Protein AF-A0A1Y2KUX3-F1 (afdb_monomer_lite)

pLDDT: mean 86.58, std 12.92, range [43.88, 97.75]

Radius of gyration: 19.3 Å; chains: 1; bounding box: 69×54×45 Å

Structure (mmCIF, N/CA/C/O backbone):
data_AF-A0A1Y2KUX3-F1
#
_entry.id   AF-A0A1Y2KUX3-F1
#
loop_
_atom_site.group_PDB
_atom_site.id
_atom_site.type_symbol
_atom_site.label_atom_id
_atom_site.label_alt_id
_atom_site.label_comp_id
_atom_site.label_asym_id
_atom_site.label_entity_id
_atom_site.label_seq_id
_atom_site.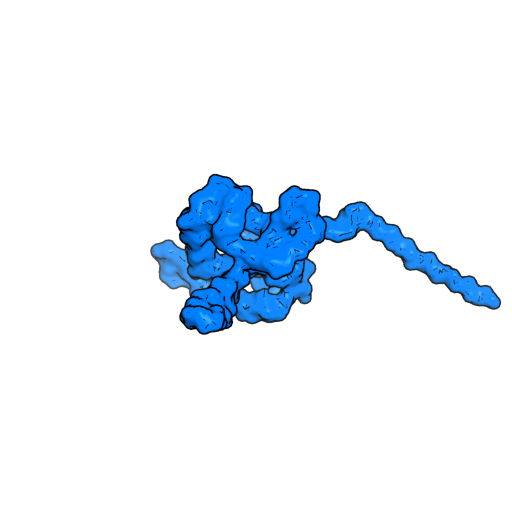pdbx_PDB_ins_code
_atom_site.Cartn_x
_atom_site.Cartn_y
_atom_site.Cartn_z
_atom_site.occupancy
_atom_site.B_iso_or_equiv
_atom_site.auth_seq_id
_atom_site.auth_comp_id
_atom_site.auth_asym_id
_atom_site.auth_atom_id
_atom_site.pdbx_PDB_model_num
ATOM 1 N N . THR A 1 1 ? 54.045 -24.768 -5.117 1.00 43.88 1 THR A N 1
ATOM 2 C CA . THR A 1 1 ? 53.020 -24.252 -6.046 1.00 43.88 1 THR A CA 1
ATOM 3 C C . THR A 1 1 ? 51.675 -24.548 -5.423 1.00 43.88 1 THR A C 1
ATOM 5 O O . THR A 1 1 ? 51.305 -25.706 -5.349 1.00 43.88 1 THR A O 1
ATOM 8 N N . GLY A 1 2 ? 51.050 -23.545 -4.800 1.00 49.94 2 GLY A N 1
ATOM 9 C CA . GLY A 1 2 ? 49.740 -23.684 -4.158 1.00 49.94 2 GLY A CA 1
ATOM 10 C C . GLY A 1 2 ? 48.671 -23.253 -5.149 1.00 49.94 2 GLY A C 1
ATOM 11 O O . GLY A 1 2 ? 48.652 -22.092 -5.549 1.00 49.94 2 GLY A O 1
ATOM 12 N N . ASP A 1 3 ? 47.872 -24.206 -5.603 1.00 62.72 3 ASP A N 1
ATOM 13 C CA . ASP A 1 3 ? 46.901 -24.028 -6.676 1.00 62.72 3 ASP A CA 1
ATOM 14 C C . ASP A 1 3 ? 45.836 -22.972 -6.328 1.00 62.72 3 ASP A C 1
ATOM 16 O O . ASP A 1 3 ? 45.200 -23.009 -5.272 1.00 62.72 3 ASP A O 1
ATOM 20 N N . ASN A 1 4 ? 45.615 -22.037 -7.253 1.00 59.91 4 ASN A N 1
ATOM 21 C CA . ASN A 1 4 ? 44.538 -21.052 -7.192 1.00 59.91 4 ASN A CA 1
ATOM 22 C C . ASN A 1 4 ? 43.193 -21.728 -7.511 1.00 59.91 4 ASN A C 1
ATOM 24 O O . ASN A 1 4 ? 42.781 -21.780 -8.670 1.00 59.91 4 ASN A O 1
ATOM 28 N N . TYR A 1 5 ? 42.491 -22.243 -6.501 1.00 67.56 5 TYR A N 1
ATOM 29 C CA . TYR A 1 5 ? 41.130 -22.759 -6.673 1.00 67.56 5 TYR A CA 1
ATOM 30 C C . TYR A 1 5 ? 40.089 -21.634 -6.577 1.00 67.56 5 TYR A C 1
ATOM 32 O O . TYR A 1 5 ? 40.042 -20.894 -5.596 1.00 67.56 5 TYR A O 1
ATOM 40 N N . PHE A 1 6 ? 39.205 -21.540 -7.575 1.00 75.50 6 PHE A N 1
ATOM 41 C CA . PHE A 1 6 ? 38.008 -20.699 -7.528 1.00 75.50 6 PHE A CA 1
ATOM 42 C C . PHE A 1 6 ? 36.785 -21.556 -7.177 1.00 75.50 6 PHE A C 1
ATOM 44 O O . PHE A 1 6 ? 36.372 -22.413 -7.958 1.00 75.50 6 PHE A O 1
ATOM 51 N N . ILE A 1 7 ? 36.182 -21.314 -6.009 1.00 76.12 7 ILE A N 1
ATOM 52 C CA . ILE A 1 7 ? 34.907 -21.928 -5.612 1.00 76.12 7 ILE A CA 1
ATOM 53 C C . ILE A 1 7 ? 33.781 -20.954 -5.969 1.00 76.12 7 ILE A C 1
ATOM 55 O O . ILE A 1 7 ? 33.467 -20.033 -5.217 1.00 76.12 7 ILE A O 1
ATOM 59 N N . GLY A 1 8 ? 33.171 -21.154 -7.137 1.00 76.62 8 GLY A N 1
ATOM 60 C CA . GLY A 1 8 ? 32.007 -20.392 -7.586 1.00 76.62 8 GLY A CA 1
ATOM 61 C C . GLY A 1 8 ? 30.697 -21.105 -7.259 1.00 76.62 8 GLY A C 1
ATOM 62 O O . GLY A 1 8 ? 30.525 -22.282 -7.576 1.00 76.62 8 GLY A O 1
ATOM 63 N N . LYS A 1 9 ? 29.729 -20.395 -6.671 1.00 78.75 9 LYS A N 1
ATOM 64 C CA . LYS A 1 9 ? 28.357 -20.899 -6.521 1.00 78.75 9 LYS A CA 1
ATOM 65 C C . LYS A 1 9 ? 27.541 -20.500 -7.749 1.00 78.75 9 LYS A C 1
ATOM 67 O O . LYS A 1 9 ? 27.419 -19.318 -8.056 1.00 78.75 9 LYS A O 1
ATOM 72 N N . ARG A 1 10 ? 26.963 -21.479 -8.448 1.00 78.62 10 ARG A N 1
ATOM 73 C CA . ARG A 1 10 ? 26.073 -21.220 -9.587 1.00 78.62 10 ARG A CA 1
ATOM 74 C C . ARG A 1 10 ? 24.842 -20.442 -9.110 1.00 78.62 10 ARG A C 1
ATOM 76 O O . ARG A 1 10 ? 24.140 -20.904 -8.208 1.00 78.62 10 ARG A O 1
ATOM 83 N N . LYS A 1 11 ? 24.581 -19.293 -9.740 1.00 74.69 11 LYS A N 1
ATOM 84 C CA . LYS A 1 11 ? 23.363 -18.499 -9.544 1.00 74.69 11 LYS A CA 1
ATOM 85 C C . LYS A 1 11 ? 22.143 -19.393 -9.805 1.00 74.69 11 LYS A C 1
ATOM 87 O O . LYS A 1 11 ? 22.061 -20.045 -10.851 1.00 74.69 11 LYS A O 1
ATOM 92 N N . LYS A 1 12 ? 21.238 -19.509 -8.834 1.00 81.00 12 LYS A N 1
ATOM 93 C CA . LYS A 1 12 ? 20.004 -20.290 -8.989 1.00 81.00 12 LYS A CA 1
ATOM 94 C C . LYS A 1 12 ? 19.094 -19.574 -9.982 1.00 81.00 12 LYS A C 1
ATOM 96 O O . LYS A 1 12 ? 19.104 -18.352 -10.064 1.00 81.00 12 LYS A O 1
ATOM 101 N N . LYS A 1 13 ? 18.233 -20.322 -10.680 1.00 74.00 13 LYS A N 1
ATOM 102 C CA . LYS A 1 13 ? 17.204 -19.730 -11.560 1.00 74.00 13 LYS A CA 1
ATOM 103 C C . LYS A 1 13 ? 16.273 -18.757 -10.825 1.00 74.00 13 LYS A C 1
ATOM 105 O O . LYS A 1 13 ? 15.694 -17.882 -11.445 1.00 74.00 13 LYS A O 1
ATOM 110 N N . THR A 1 14 ? 16.131 -18.921 -9.513 1.00 74.38 14 THR A N 1
ATOM 111 C CA . THR A 1 14 ? 15.313 -18.069 -8.644 1.00 74.38 14 THR A CA 1
ATOM 112 C C . THR A 1 14 ? 16.025 -16.793 -8.193 1.00 74.38 14 THR A C 1
ATOM 114 O O . THR A 1 14 ? 15.388 -15.922 -7.607 1.00 74.38 14 THR A O 1
ATOM 117 N N . ASP A 1 15 ? 17.338 -16.679 -8.409 1.00 65.44 15 ASP A N 1
ATOM 118 C CA . ASP A 1 15 ? 18.113 -15.528 -7.952 1.00 65.44 15 ASP A CA 1
ATOM 119 C C . ASP A 1 15 ? 17.788 -14.318 -8.838 1.00 65.44 15 ASP A C 1
ATOM 121 O O . ASP A 1 15 ? 18.230 -14.232 -9.985 1.00 65.44 15 ASP A O 1
ATOM 125 N N . GLY A 1 16 ? 17.021 -13.376 -8.288 1.00 66.38 16 GLY A N 1
ATOM 126 C CA . GLY A 1 16 ? 16.524 -12.189 -8.993 1.00 66.38 16 GLY A CA 1
ATOM 127 C C . GLY A 1 16 ? 14.999 -12.089 -9.030 1.00 66.38 16 GLY A C 1
ATOM 128 O O . GLY A 1 16 ? 14.482 -11.006 -9.294 1.00 66.38 16 GLY A O 1
ATOM 129 N N . VAL A 1 17 ? 14.279 -13.169 -8.696 1.00 76.50 17 VAL A N 1
ATOM 130 C CA . VAL A 1 17 ? 12.818 -13.124 -8.554 1.00 76.50 17 VAL A CA 1
ATOM 131 C C . VAL A 1 17 ? 12.464 -12.187 -7.404 1.00 76.50 17 VAL A C 1
ATOM 133 O O . VAL A 1 17 ? 12.847 -12.416 -6.255 1.00 76.50 17 VAL A O 1
ATOM 136 N N . ARG A 1 18 ? 11.724 -11.126 -7.720 1.00 76.31 18 ARG A N 1
ATOM 137 C CA . ARG A 1 18 ? 11.234 -10.161 -6.736 1.00 76.31 18 ARG A CA 1
ATOM 138 C C . ARG A 1 18 ? 9.873 -10.611 -6.241 1.00 76.31 18 ARG A C 1
ATOM 140 O O . ARG A 1 18 ? 9.011 -10.989 -7.029 1.00 76.31 18 ARG A O 1
ATOM 147 N N . PHE A 1 19 ? 9.676 -10.546 -4.936 1.00 84.50 19 PHE A N 1
ATOM 148 C CA . PHE A 1 19 ? 8.396 -10.832 -4.314 1.00 84.50 19 PHE A CA 1
ATOM 149 C C . PHE A 1 19 ? 8.196 -9.904 -3.125 1.00 84.50 19 PHE A C 1
ATOM 151 O O . PHE A 1 19 ? 9.150 -9.482 -2.472 1.00 84.50 19 PHE A O 1
ATOM 158 N N . VAL A 1 20 ? 6.935 -9.600 -2.849 1.00 90.50 20 VAL A N 1
ATOM 159 C CA . VAL A 1 20 ? 6.538 -8.811 -1.690 1.00 90.50 20 VAL A CA 1
ATOM 160 C C . VAL A 1 20 ? 6.224 -9.764 -0.540 1.00 90.50 20 VAL A C 1
ATOM 162 O O . VAL A 1 20 ? 5.446 -10.705 -0.692 1.00 90.50 20 VAL A O 1
ATOM 165 N N . GLN A 1 21 ? 6.826 -9.525 0.619 1.00 91.31 21 GLN A N 1
ATOM 166 C CA . GLN A 1 21 ? 6.571 -10.253 1.857 1.00 91.31 21 GLN A CA 1
ATOM 167 C C . GLN A 1 21 ? 5.508 -9.527 2.680 1.00 91.31 21 GLN A C 1
ATOM 169 O O . GLN A 1 21 ? 5.629 -8.332 2.935 1.00 91.31 21 GLN A O 1
ATOM 174 N N . ILE A 1 22 ? 4.485 -10.243 3.141 1.00 93.50 22 ILE A N 1
ATOM 175 C CA . ILE A 1 22 ? 3.461 -9.692 4.040 1.00 93.50 22 ILE A CA 1
ATOM 176 C C . ILE A 1 22 ? 3.826 -10.046 5.484 1.00 93.50 22 ILE A C 1
ATOM 178 O O . ILE A 1 22 ? 4.065 -11.216 5.790 1.00 93.50 22 ILE A O 1
ATOM 182 N N . LEU A 1 23 ? 3.828 -9.063 6.392 1.00 93.62 23 LEU A N 1
ATOM 183 C CA . LEU A 1 23 ? 4.011 -9.326 7.823 1.00 93.62 23 LEU A CA 1
ATOM 184 C C . LEU A 1 23 ? 2.734 -9.946 8.389 1.00 93.62 23 LEU A C 1
ATOM 186 O O . LEU A 1 23 ? 1.777 -9.242 8.714 1.00 93.62 23 LEU A O 1
ATOM 190 N N . MET A 1 24 ? 2.729 -11.274 8.502 1.00 94.38 24 MET A N 1
ATOM 191 C CA . MET A 1 24 ? 1.534 -12.055 8.829 1.00 94.38 24 MET A CA 1
ATOM 192 C C . MET A 1 24 ? 0.878 -11.620 10.144 1.00 94.38 24 MET A C 1
ATOM 194 O O . MET A 1 24 ? -0.336 -11.436 10.177 1.00 94.38 24 MET A O 1
ATOM 198 N N . GLU A 1 25 ? 1.662 -11.395 11.203 1.00 95.94 25 GLU A N 1
ATOM 199 C CA . GLU A 1 25 ? 1.135 -10.959 12.504 1.00 95.94 25 GLU A CA 1
ATOM 200 C C . GLU A 1 25 ? 0.433 -9.602 12.413 1.00 95.94 25 GLU A C 1
ATOM 202 O O . GLU A 1 25 ? -0.687 -9.443 12.902 1.00 95.94 25 GLU A O 1
ATOM 207 N N . ASN A 1 26 ? 1.046 -8.644 11.717 1.00 96.75 26 ASN A N 1
ATOM 208 C CA . ASN A 1 26 ? 0.481 -7.313 11.529 1.00 96.75 26 ASN A CA 1
ATOM 209 C C . ASN A 1 26 ? -0.781 -7.363 10.668 1.00 96.75 26 ASN A C 1
ATOM 211 O O . ASN A 1 26 ? -1.805 -6.789 11.035 1.00 96.75 26 ASN A O 1
ATOM 215 N N . TYR A 1 27 ? -0.736 -8.081 9.545 1.00 95.56 27 TYR A N 1
ATOM 216 C CA . TYR A 1 27 ? -1.880 -8.218 8.650 1.00 95.56 27 TYR A CA 1
ATOM 217 C C . TYR A 1 27 ? -3.068 -8.912 9.332 1.00 95.56 27 TYR A C 1
ATOM 219 O O . TYR A 1 27 ? -4.215 -8.462 9.211 1.00 95.56 27 TYR A O 1
ATOM 227 N N . ASN A 1 28 ? -2.801 -9.983 10.085 1.00 96.12 28 ASN A N 1
ATOM 228 C CA . ASN A 1 28 ? -3.819 -10.689 10.853 1.00 96.12 28 ASN A CA 1
ATOM 229 C C . ASN A 1 28 ? -4.416 -9.780 11.934 1.00 96.12 28 ASN A C 1
ATOM 231 O O . ASN A 1 28 ? -5.635 -9.655 12.021 1.00 96.12 28 ASN A O 1
ATOM 235 N N . TYR A 1 29 ? -3.579 -9.067 12.691 1.00 97.44 29 TYR A N 1
ATOM 236 C CA . TYR A 1 29 ? -4.041 -8.141 13.723 1.00 97.44 29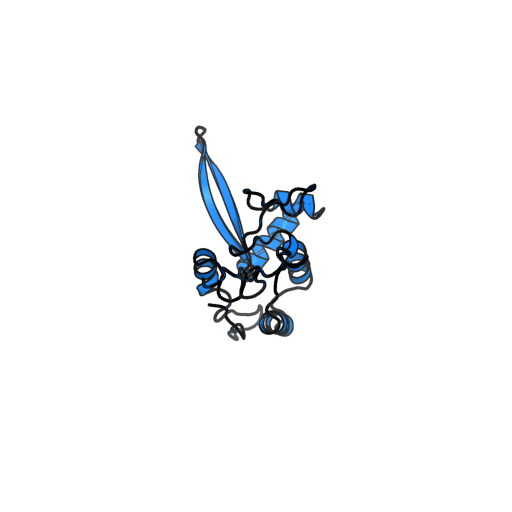 TYR A CA 1
ATOM 237 C C . 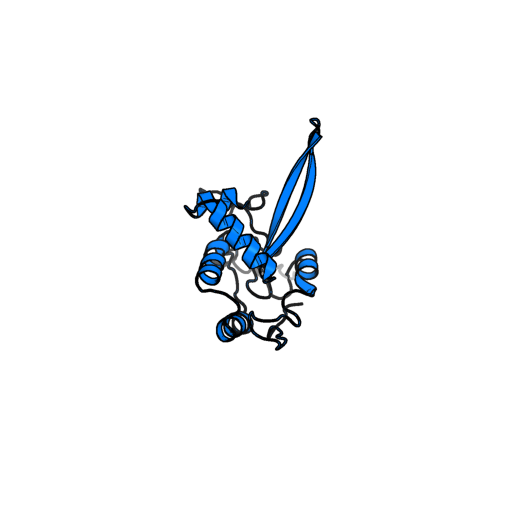TYR A 1 29 ? -4.947 -7.038 13.162 1.00 97.44 29 TYR A C 1
ATOM 239 O O . TYR A 1 29 ? -6.060 -6.839 13.653 1.00 97.44 29 TYR A O 1
ATOM 247 N N . LEU A 1 30 ? -4.520 -6.367 12.085 1.00 96.75 30 LEU A N 1
ATOM 248 C CA . LEU A 1 30 ? -5.328 -5.346 11.409 1.00 96.75 30 LEU A CA 1
ATOM 249 C C . LEU A 1 30 ? -6.651 -5.914 10.878 1.00 96.75 30 LEU A C 1
ATOM 251 O O . LEU A 1 30 ? -7.673 -5.226 10.894 1.00 96.75 30 LEU A O 1
ATOM 255 N N . SER A 1 31 ? -6.652 -7.173 10.434 1.00 94.31 31 SER A N 1
ATOM 256 C CA . SER A 1 31 ? -7.865 -7.867 10.001 1.00 94.31 31 SER A CA 1
ATOM 257 C C . SER A 1 31 ? -8.817 -8.166 11.160 1.00 94.31 31 SER A C 1
ATOM 259 O O . SER A 1 31 ? -10.014 -7.925 11.019 1.00 94.31 31 SER A O 1
ATOM 261 N N . GLN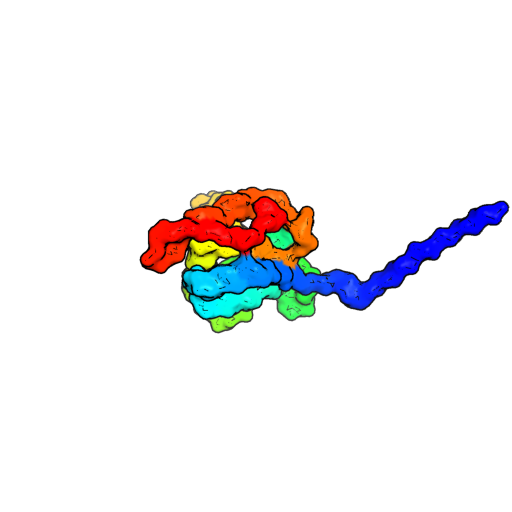 A 1 32 ? -8.304 -8.639 12.297 1.00 95.19 32 GLN A N 1
ATOM 262 C CA . GLN A 1 32 ? -9.094 -8.969 13.489 1.00 95.19 32 GLN A CA 1
ATOM 263 C C . GLN A 1 32 ? -9.797 -7.743 14.073 1.00 95.19 32 GLN A C 1
ATOM 265 O O . GLN A 1 32 ? -10.976 -7.808 14.418 1.00 95.19 32 GLN A O 1
ATOM 270 N N . ILE A 1 33 ? -9.102 -6.604 14.127 1.00 95.94 33 ILE A N 1
ATOM 271 C CA . ILE A 1 33 ? -9.682 -5.344 14.612 1.00 95.94 33 ILE A CA 1
ATOM 272 C C . ILE A 1 33 ? -10.488 -4.604 13.532 1.00 95.94 33 ILE A C 1
ATOM 274 O O . ILE A 1 33 ? -10.940 -3.489 13.775 1.00 95.94 33 ILE A O 1
ATOM 278 N N . LYS A 1 34 ? -10.655 -5.202 12.341 1.00 95.25 34 LYS A N 1
ATOM 279 C CA . LYS A 1 34 ? -11.371 -4.631 11.188 1.00 95.25 34 LYS A CA 1
ATOM 280 C C . LYS A 1 34 ? -10.857 -3.243 10.779 1.00 95.25 34 LYS A C 1
ATOM 282 O O . LYS A 1 34 ? -11.632 -2.399 10.345 1.00 95.25 34 LYS A O 1
ATOM 287 N N . TYR A 1 35 ? -9.547 -3.015 10.895 1.00 96.88 35 TYR A N 1
ATOM 288 C CA . TYR A 1 35 ? -8.928 -1.737 10.530 1.00 96.88 35 TYR A CA 1
ATOM 289 C C . TYR A 1 35 ? -8.961 -1.472 9.020 1.00 96.88 35 TYR A C 1
ATOM 291 O O . TYR A 1 35 ? -9.049 -0.326 8.594 1.00 96.88 35 TYR A O 1
ATOM 299 N N . LEU A 1 36 ? -8.893 -2.539 8.215 1.00 95.12 36 LEU A N 1
ATOM 300 C CA . LEU A 1 36 ? -8.992 -2.484 6.757 1.00 95.12 36 LEU A CA 1
ATOM 301 C C . LEU A 1 36 ? -10.269 -3.173 6.280 1.00 95.12 36 LEU A C 1
ATOM 303 O O . LEU A 1 36 ? -10.573 -4.293 6.706 1.00 95.12 36 LEU A O 1
ATOM 307 N N . SER A 1 37 ? -10.970 -2.541 5.340 1.00 95.56 37 SER A N 1
ATOM 308 C CA . SER A 1 37 ? -12.103 -3.145 4.635 1.00 95.56 37 SER A CA 1
ATOM 309 C C . SER A 1 37 ? -11.639 -4.212 3.636 1.00 95.56 37 SER A C 1
ATOM 311 O O . SER A 1 37 ? -10.481 -4.240 3.215 1.00 95.56 37 SER A O 1
ATOM 313 N N . ASN A 1 38 ? -12.547 -5.089 3.200 1.00 95.81 38 ASN A N 1
ATOM 314 C CA . ASN A 1 38 ? -12.215 -6.102 2.190 1.00 95.81 38 ASN A CA 1
ATOM 315 C C . ASN A 1 38 ? -11.778 -5.474 0.858 1.00 95.81 38 ASN A C 1
ATOM 317 O O . ASN A 1 38 ? -10.846 -5.969 0.231 1.00 95.81 38 ASN A O 1
ATOM 321 N N . ALA A 1 39 ? -12.394 -4.356 0.460 1.00 96.44 39 ALA A N 1
ATOM 322 C CA . ALA A 1 39 ? -12.008 -3.626 -0.746 1.00 96.44 39 ALA A CA 1
ATOM 323 C C . ALA A 1 39 ? -10.589 -3.042 -0.633 1.00 96.44 39 ALA A C 1
ATOM 325 O O . ALA A 1 39 ? -9.821 -3.110 -1.588 1.00 96.44 39 ALA A O 1
ATOM 326 N N . GLN A 1 40 ? -10.219 -2.532 0.546 1.00 96.62 40 GLN A N 1
ATOM 327 C CA . GLN A 1 40 ? -8.869 -2.033 0.818 1.00 96.62 40 GLN A CA 1
ATOM 328 C C . GLN A 1 40 ? -7.832 -3.159 0.796 1.00 96.62 40 GLN A C 1
ATOM 330 O O . GLN A 1 40 ? -6.770 -2.996 0.204 1.00 96.62 40 GLN A O 1
ATOM 335 N N . LYS A 1 41 ? -8.143 -4.321 1.385 1.00 96.12 41 LYS A N 1
ATOM 336 C CA . LYS A 1 41 ? -7.261 -5.501 1.345 1.00 96.12 41 LYS A CA 1
ATOM 337 C C . LYS A 1 41 ? -7.047 -6.000 -0.082 1.00 96.12 41 LYS A C 1
ATOM 339 O O . LYS A 1 41 ? -5.908 -6.225 -0.474 1.00 96.12 41 LYS A O 1
ATOM 344 N N . ALA A 1 42 ? -8.123 -6.127 -0.861 1.00 96.94 42 ALA A N 1
ATOM 345 C CA . ALA A 1 42 ? -8.041 -6.520 -2.265 1.00 96.94 42 ALA A CA 1
ATOM 346 C C . ALA A 1 42 ? -7.199 -5.522 -3.071 1.00 96.94 42 ALA A C 1
ATOM 348 O O . ALA A 1 42 ? -6.288 -5.924 -3.785 1.00 96.94 42 ALA A O 1
ATOM 349 N N . PHE A 1 43 ? -7.424 -4.220 -2.874 1.00 97.50 43 PHE A N 1
ATOM 350 C CA . PHE A 1 43 ? -6.637 -3.195 -3.551 1.00 97.50 43 PHE A CA 1
ATOM 351 C C . PHE A 1 43 ? -5.152 -3.224 -3.164 1.00 97.50 43 PHE A C 1
ATOM 353 O O . PHE A 1 43 ? -4.310 -3.036 -4.029 1.00 97.50 43 PHE A O 1
ATOM 360 N N . LEU A 1 44 ? -4.796 -3.507 -1.905 1.00 95.81 44 LEU A N 1
ATOM 361 C CA . LEU A 1 44 ? -3.389 -3.688 -1.521 1.00 95.81 44 LEU A CA 1
ATOM 362 C C . LEU A 1 44 ? -2.732 -4.856 -2.263 1.00 95.81 44 LEU A C 1
ATOM 364 O O . LEU A 1 44 ? -1.589 -4.727 -2.692 1.00 95.81 44 LEU A O 1
ATOM 368 N N . LEU A 1 45 ? -3.450 -5.965 -2.451 1.00 95.38 45 LEU A N 1
ATOM 369 C CA . LEU A 1 45 ? -2.954 -7.093 -3.243 1.00 95.38 45 LEU A CA 1
ATOM 370 C C . LEU A 1 45 ? -2.802 -6.721 -4.722 1.00 95.38 45 LEU A C 1
ATOM 372 O O . LEU A 1 45 ? -1.792 -7.071 -5.326 1.00 95.38 45 LEU A O 1
ATOM 376 N N . ASP A 1 46 ? -3.735 -5.941 -5.277 1.00 95.81 46 ASP A N 1
ATOM 377 C CA . ASP A 1 46 ? -3.627 -5.413 -6.644 1.00 95.81 46 ASP A CA 1
ATOM 378 C C . ASP A 1 46 ? -2.375 -4.530 -6.833 1.00 95.81 46 ASP A C 1
ATOM 380 O O . ASP A 1 46 ? -1.863 -4.413 -7.946 1.00 95.81 46 ASP A O 1
ATOM 384 N N . LEU A 1 47 ? -1.869 -3.904 -5.760 1.00 95.19 47 LEU A N 1
ATOM 385 C CA . LEU A 1 47 ? -0.675 -3.053 -5.794 1.00 95.19 47 LEU A CA 1
ATOM 386 C C . LEU A 1 47 ? 0.648 -3.830 -5.738 1.00 95.19 47 LEU A C 1
ATOM 388 O O . LEU A 1 47 ? 1.678 -3.259 -6.093 1.00 95.19 47 LEU A O 1
ATOM 392 N N . VAL A 1 48 ? 0.645 -5.106 -5.330 1.00 93.56 48 VAL A N 1
ATOM 393 C CA . VAL A 1 48 ? 1.858 -5.934 -5.154 1.00 93.56 48 VAL A CA 1
ATOM 394 C C . VAL A 1 48 ? 2.806 -5.892 -6.362 1.00 93.56 48 VAL A C 1
ATOM 396 O O . VAL A 1 48 ? 4.001 -5.683 -6.145 1.00 93.56 48 VAL A O 1
ATOM 399 N N . PRO A 1 49 ? 2.336 -6.022 -7.620 1.00 90.38 49 PRO A N 1
ATOM 400 C CA . PRO A 1 49 ? 3.224 -5.983 -8.779 1.00 90.38 49 PRO A CA 1
ATOM 401 C C . PRO A 1 49 ? 3.954 -4.648 -8.937 1.00 90.38 49 PRO A C 1
ATOM 403 O O . PRO A 1 49 ? 5.023 -4.608 -9.528 1.00 90.38 49 PRO A O 1
ATOM 406 N N . TYR A 1 50 ? 3.428 -3.551 -8.402 1.00 92.75 50 TYR A N 1
ATOM 407 C CA . TYR A 1 50 ? 3.978 -2.209 -8.595 1.00 92.75 50 TYR A CA 1
ATOM 408 C C . TYR A 1 50 ? 4.952 -1.796 -7.489 1.00 92.75 50 TYR A C 1
ATOM 410 O O . TYR A 1 50 ? 5.533 -0.723 -7.583 1.00 92.75 50 TYR A O 1
ATOM 418 N N . VAL A 1 51 ? 5.147 -2.619 -6.452 1.00 92.81 51 VAL A N 1
ATOM 419 C CA . VAL A 1 51 ? 6.057 -2.295 -5.345 1.00 92.81 51 VAL A CA 1
ATOM 420 C C . VAL A 1 51 ? 7.508 -2.542 -5.759 1.00 92.81 51 VAL A C 1
ATOM 422 O O . VAL A 1 51 ? 7.923 -3.681 -5.995 1.00 92.81 51 VAL A O 1
ATOM 425 N N . GLU A 1 52 ? 8.287 -1.469 -5.824 1.00 90.69 52 GLU A N 1
ATOM 426 C CA . GLU A 1 52 ? 9.716 -1.498 -6.105 1.00 90.69 52 GLU A CA 1
ATOM 427 C C . GLU A 1 52 ? 10.515 -2.102 -4.941 1.00 90.69 52 GLU A C 1
ATOM 429 O O . GLU A 1 52 ? 10.197 -1.926 -3.760 1.00 90.69 52 GLU A O 1
ATOM 434 N N . PHE A 1 53 ? 11.578 -2.823 -5.294 1.00 87.31 53 PHE A N 1
ATOM 435 C CA . PHE A 1 53 ? 12.493 -3.444 -4.345 1.00 87.31 53 PHE A CA 1
ATOM 436 C C . PHE A 1 53 ? 13.269 -2.393 -3.525 1.00 87.31 53 PHE A C 1
ATOM 438 O O . PHE A 1 53 ? 13.718 -1.391 -4.073 1.00 87.31 53 PHE A O 1
ATOM 445 N N . LYS A 1 54 ? 13.474 -2.642 -2.223 1.00 85.69 54 LYS A N 1
ATOM 446 C CA . LYS A 1 54 ? 14.119 -1.767 -1.209 1.00 85.69 54 LYS A CA 1
ATOM 447 C C . LYS A 1 54 ? 13.387 -0.471 -0.871 1.00 85.69 54 LYS A C 1
ATOM 449 O O . LYS A 1 54 ? 13.216 -0.167 0.311 1.00 85.69 54 LYS A O 1
ATOM 454 N N . THR A 1 55 ? 12.980 0.304 -1.870 1.00 89.94 55 THR A N 1
ATOM 455 C CA . THR A 1 55 ? 12.355 1.621 -1.669 1.00 89.94 55 THR A CA 1
ATOM 456 C C . THR A 1 55 ? 10.893 1.496 -1.254 1.00 89.94 55 THR A C 1
ATOM 458 O O . THR A 1 55 ? 10.378 2.367 -0.551 1.00 89.94 55 THR A O 1
ATOM 461 N N . ASN A 1 56 ? 10.226 0.397 -1.634 1.00 93.06 56 ASN A N 1
ATOM 462 C CA . ASN A 1 56 ? 8.800 0.185 -1.400 1.00 93.06 56 ASN A CA 1
ATOM 463 C C . ASN A 1 56 ? 7.912 1.257 -2.077 1.00 93.06 56 ASN A C 1
ATOM 465 O O . ASN A 1 56 ? 6.783 1.511 -1.644 1.00 93.06 56 ASN A O 1
ATOM 469 N N . ILE A 1 57 ? 8.428 1.894 -3.131 1.00 94.00 57 ILE A N 1
ATOM 470 C CA . ILE A 1 57 ? 7.713 2.869 -3.956 1.00 94.00 57 ILE A CA 1
ATOM 471 C C . ILE A 1 57 ? 6.794 2.134 -4.935 1.00 94.00 57 ILE A C 1
ATOM 473 O O . ILE A 1 57 ? 7.130 1.062 -5.430 1.00 94.00 57 ILE A O 1
ATOM 477 N N . LEU A 1 58 ? 5.628 2.706 -5.227 1.00 94.50 58 LEU A N 1
ATOM 478 C CA . LEU A 1 58 ? 4.801 2.267 -6.345 1.00 94.50 58 LEU A CA 1
ATOM 479 C C . LEU A 1 58 ? 5.367 2.844 -7.644 1.00 94.50 58 LEU A C 1
ATOM 481 O O . LEU A 1 58 ? 5.360 4.063 -7.820 1.00 94.50 58 LEU A O 1
ATOM 485 N N . ILE A 1 59 ? 5.818 1.979 -8.548 1.00 92.50 59 ILE A N 1
ATOM 486 C CA . ILE A 1 59 ? 6.394 2.338 -9.850 1.00 92.50 59 ILE A CA 1
ATOM 487 C C . ILE A 1 59 ? 5.510 1.869 -10.999 1.00 92.50 59 ILE A C 1
ATOM 489 O O . ILE A 1 59 ? 4.725 0.922 -10.872 1.00 92.50 59 ILE A O 1
ATOM 493 N N . GLU A 1 60 ? 5.627 2.542 -12.138 1.00 91.69 60 GLU A N 1
ATOM 494 C CA . GLU A 1 60 ? 5.071 2.013 -13.376 1.00 91.69 60 GLU A CA 1
ATOM 495 C C . GLU A 1 60 ? 5.790 0.705 -13.762 1.00 91.69 60 GLU A C 1
ATOM 497 O O . GLU A 1 60 ? 6.887 0.393 -13.302 1.00 91.69 60 GLU A O 1
ATOM 502 N N . ARG A 1 61 ? 5.125 -0.127 -14.555 1.00 83.75 61 ARG A N 1
ATOM 503 C CA . ARG A 1 61 ? 5.600 -1.440 -14.993 1.00 83.75 61 ARG A CA 1
ATOM 504 C C . ARG A 1 61 ? 5.351 -1.527 -16.499 1.00 83.75 61 ARG A C 1
ATOM 506 O O . ARG A 1 61 ? 4.182 -1.444 -16.904 1.00 83.75 61 ARG A O 1
ATOM 513 N N . PRO A 1 62 ? 6.401 -1.651 -17.322 1.00 71.94 62 PRO A N 1
ATOM 514 C CA . PRO A 1 62 ? 6.218 -1.848 -18.751 1.00 71.94 62 PRO A CA 1
ATOM 515 C C . PRO A 1 62 ? 5.439 -3.147 -19.017 1.00 71.94 62 PRO A C 1
ATOM 517 O O . PRO A 1 62 ? 5.461 -4.083 -18.219 1.00 71.94 62 PRO A O 1
ATOM 520 N N . GLU A 1 63 ? 4.652 -3.163 -20.097 1.00 66.12 63 GLU A N 1
ATOM 521 C CA . GLU A 1 63 ? 3.785 -4.309 -20.440 1.00 66.12 63 GLU A CA 1
ATOM 522 C C . GLU A 1 63 ? 4.582 -5.499 -20.969 1.00 66.12 63 GLU A C 1
ATOM 524 O O . GLU A 1 63 ? 4.143 -6.639 -20.837 1.00 66.12 63 GLU A O 1
ATOM 529 N N . GLU A 1 64 ? 5.743 -5.221 -21.553 1.00 62.06 64 GLU A N 1
ATOM 530 C CA . GLU A 1 64 ? 6.520 -6.181 -22.331 1.00 62.06 64 GLU A CA 1
ATOM 531 C C . GLU A 1 64 ? 7.641 -6.831 -21.508 1.00 62.06 64 GLU A C 1
ATOM 533 O O . GLU A 1 64 ? 8.003 -7.973 -21.784 1.00 62.06 64 GLU A O 1
ATOM 538 N N . ASP A 1 65 ? 8.131 -6.159 -20.457 1.00 63.59 65 ASP A N 1
ATOM 539 C CA . ASP A 1 65 ? 9.207 -6.664 -19.602 1.00 63.59 65 ASP A CA 1
ATOM 540 C C . ASP A 1 65 ? 8.965 -6.343 -18.114 1.00 63.59 65 ASP A C 1
ATOM 542 O O . ASP A 1 65 ? 9.058 -5.206 -17.659 1.00 63.59 65 ASP A O 1
ATOM 546 N N . LEU A 1 66 ? 8.655 -7.367 -17.314 1.00 60.81 66 LEU A N 1
ATOM 547 C CA . LEU A 1 66 ? 8.476 -7.216 -15.865 1.00 60.81 66 LEU A CA 1
ATOM 548 C C . LEU A 1 66 ? 9.807 -7.069 -15.105 1.00 60.81 66 LEU A C 1
ATOM 550 O O . LEU A 1 66 ? 9.782 -6.738 -13.912 1.00 60.81 66 LEU A O 1
ATOM 554 N N . GLU A 1 67 ? 10.945 -7.350 -15.743 1.00 62.19 67 GLU A N 1
ATOM 555 C CA . GLU A 1 67 ? 12.279 -7.191 -15.159 1.00 62.19 67 GLU A CA 1
ATOM 556 C C . GLU A 1 67 ? 12.768 -5.738 -15.230 1.00 62.19 67 GLU A C 1
ATOM 558 O O . GLU A 1 67 ? 13.507 -5.300 -14.334 1.00 62.19 67 GLU A O 1
ATOM 563 N N . GLU A 1 68 ? 12.292 -4.981 -16.224 1.00 65.19 68 GLU A N 1
ATOM 564 C CA . GLU A 1 68 ? 12.581 -3.561 -16.393 1.00 65.19 68 GLU A CA 1
ATOM 565 C C . GLU A 1 68 ? 11.948 -2.733 -15.258 1.00 65.19 68 GLU A C 1
ATOM 567 O O . GLU A 1 68 ? 10.762 -2.838 -14.919 1.00 65.19 68 GLU A O 1
ATOM 572 N N . ILE A 1 69 ? 12.786 -1.924 -14.606 1.00 65.31 69 ILE A N 1
ATOM 573 C CA . ILE A 1 69 ? 12.365 -0.988 -13.564 1.00 65.31 69 ILE A CA 1
ATOM 574 C C . ILE A 1 69 ? 12.053 0.334 -14.250 1.00 65.31 69 ILE A C 1
ATOM 576 O O . ILE A 1 69 ? 12.948 0.971 -14.796 1.00 65.31 69 ILE A O 1
ATOM 580 N N . SER A 1 70 ? 10.793 0.756 -14.187 1.00 73.56 70 SER A N 1
ATOM 581 C CA . SER A 1 70 ? 10.423 2.111 -14.583 1.00 73.56 70 SER A CA 1
ATOM 582 C C . SER A 1 70 ? 11.033 3.126 -13.622 1.00 73.56 70 SER A C 1
ATOM 584 O O . SER A 1 70 ? 10.860 3.014 -12.410 1.00 73.56 70 SER A O 1
ATOM 586 N N . GLU A 1 71 ? 11.636 4.178 -14.168 1.00 76.06 71 GLU A N 1
ATOM 587 C CA . GLU A 1 71 ? 12.058 5.354 -13.397 1.00 76.06 71 GLU A CA 1
ATOM 588 C C . GLU A 1 71 ? 10.856 6.180 -12.894 1.00 76.06 71 GLU A C 1
ATOM 590 O O . GLU A 1 71 ? 10.966 6.961 -11.948 1.00 76.06 71 GLU A O 1
ATOM 595 N N . ASN A 1 72 ? 9.680 5.995 -13.507 1.00 84.25 72 ASN A N 1
ATOM 596 C CA . ASN A 1 72 ? 8.465 6.726 -13.166 1.00 84.25 72 ASN A CA 1
ATOM 597 C C . ASN A 1 72 ? 7.702 6.076 -12.007 1.00 84.25 72 ASN A C 1
ATOM 599 O O . ASN A 1 72 ? 7.352 4.891 -12.053 1.00 84.25 72 ASN A O 1
ATOM 603 N N . ALA A 1 73 ? 7.347 6.893 -11.013 1.00 89.44 73 ALA A N 1
ATOM 604 C CA . ALA A 1 73 ? 6.407 6.520 -9.963 1.00 89.44 73 ALA A CA 1
ATOM 605 C C . ALA A 1 73 ? 4.984 6.342 -10.525 1.00 89.44 73 ALA A C 1
ATOM 607 O O . ALA A 1 73 ? 4.495 7.156 -11.311 1.00 89.44 73 ALA A O 1
ATOM 608 N N . ALA A 1 74 ? 4.281 5.307 -10.068 1.00 91.94 74 ALA A N 1
ATOM 609 C CA . ALA A 1 74 ? 2.922 5.009 -10.493 1.00 91.94 74 ALA A CA 1
ATOM 610 C C . ALA A 1 74 ? 1.936 6.074 -10.001 1.00 91.94 74 ALA A C 1
ATOM 612 O O . ALA A 1 74 ? 1.634 6.199 -8.809 1.00 91.94 74 ALA A O 1
ATOM 613 N N . SER A 1 75 ? 1.363 6.812 -10.950 1.00 92.31 75 SER A N 1
ATOM 614 C CA . SER A 1 75 ? 0.278 7.746 -10.662 1.00 92.31 75 SER A CA 1
ATOM 615 C C . SER A 1 75 ? -1.068 7.021 -10.462 1.00 92.31 75 SER A C 1
ATOM 617 O O . SER A 1 75 ? -1.286 5.936 -11.009 1.00 92.31 75 SER A O 1
ATOM 619 N N . PRO A 1 76 ? -2.052 7.635 -9.771 1.00 94.00 76 PRO A N 1
ATOM 620 C CA . PRO A 1 76 ? -3.409 7.087 -9.705 1.00 94.00 76 PRO A CA 1
ATOM 621 C C . PRO A 1 76 ? -4.048 6.874 -11.087 1.00 94.00 76 PRO A C 1
ATOM 623 O O . PRO A 1 76 ? -4.855 5.965 -11.255 1.00 94.00 76 PRO A O 1
ATOM 626 N N . SER A 1 77 ? -3.696 7.697 -12.082 1.00 93.94 77 SER A N 1
ATOM 627 C CA . SER A 1 77 ? -4.171 7.559 -13.468 1.00 93.94 77 SER A CA 1
ATOM 628 C C . SER A 1 77 ? -3.596 6.321 -14.140 1.00 93.94 77 SER A C 1
ATOM 630 O O . SER A 1 77 ? -4.324 5.584 -14.801 1.00 93.94 77 SER A O 1
ATOM 632 N N . TYR A 1 78 ? -2.296 6.096 -13.949 1.00 93.56 78 TYR A N 1
ATOM 633 C CA . TYR A 1 78 ? -1.601 4.927 -14.461 1.00 93.56 78 TYR A CA 1
ATOM 634 C C . TYR A 1 78 ? -2.201 3.647 -13.867 1.00 93.56 78 TYR A C 1
ATOM 636 O O . TYR A 1 78 ? -2.635 2.763 -14.605 1.00 93.56 78 TYR A O 1
ATOM 644 N N . LEU A 1 79 ? -2.336 3.591 -12.537 1.00 95.19 79 LEU A N 1
ATOM 645 C CA . LEU A 1 79 ? -2.925 2.442 -11.845 1.00 95.19 79 LEU A CA 1
ATOM 646 C C . LEU A 1 79 ? -4.379 2.209 -12.268 1.00 95.19 79 LEU A C 1
ATOM 648 O O . LEU A 1 79 ? -4.785 1.071 -12.463 1.00 95.19 79 LEU A O 1
ATOM 652 N N . ALA A 1 80 ? -5.163 3.269 -12.468 1.00 96.62 80 ALA A N 1
ATOM 653 C CA . ALA A 1 80 ? -6.530 3.158 -12.973 1.00 96.62 80 ALA A CA 1
ATOM 654 C C . ALA A 1 80 ? -6.596 2.509 -14.360 1.00 96.62 80 ALA A C 1
ATOM 656 O O . ALA A 1 80 ? -7.385 1.584 -14.557 1.00 96.62 80 ALA A O 1
ATOM 657 N N . LYS A 1 81 ? -5.723 2.930 -15.286 1.00 95.38 81 LYS A N 1
ATOM 658 C CA . LYS A 1 81 ? -5.609 2.323 -16.618 1.00 95.38 81 LYS A CA 1
ATOM 659 C C . LYS A 1 81 ? -5.230 0.843 -16.515 1.00 95.38 81 LYS A C 1
ATOM 661 O O . LYS A 1 81 ? -5.906 0.010 -17.107 1.00 95.38 81 LYS A O 1
ATOM 666 N N . LYS A 1 82 ? -4.195 0.513 -15.736 1.00 94.00 82 LYS A N 1
ATOM 667 C CA . LYS A 1 82 ? -3.692 -0.865 -15.604 1.00 94.00 82 LYS A CA 1
ATOM 668 C C . LYS A 1 82 ? -4.659 -1.811 -14.902 1.00 94.00 82 LYS A C 1
ATOM 670 O O . LYS A 1 82 ? -4.749 -2.972 -15.274 1.00 94.00 82 LYS A O 1
ATOM 675 N N . LEU A 1 83 ? -5.394 -1.320 -13.908 1.00 94.00 83 LEU A N 1
ATOM 676 C CA . LEU A 1 83 ? -6.369 -2.116 -13.161 1.00 94.00 83 LEU A CA 1
ATOM 677 C C . LEU A 1 83 ? -7.753 -2.155 -13.830 1.00 94.00 83 LEU A C 1
ATOM 679 O O . LEU A 1 83 ? -8.653 -2.798 -13.291 1.00 94.00 83 LEU A O 1
ATOM 683 N N . GLY A 1 84 ? -7.960 -1.444 -14.947 1.00 95.50 84 GLY A N 1
ATOM 684 C CA . GLY A 1 84 ? -9.265 -1.345 -15.610 1.00 95.50 84 GLY A CA 1
ATOM 685 C C . GLY A 1 84 ? -10.339 -0.695 -14.729 1.00 95.50 84 GLY A C 1
ATOM 686 O O . GLY A 1 84 ? -11.497 -1.108 -14.740 1.00 95.50 84 GLY A O 1
ATOM 687 N N . ARG A 1 85 ? -9.957 0.289 -13.904 1.00 96.44 85 ARG A N 1
ATOM 688 C CA . ARG A 1 85 ? -10.834 0.944 -12.918 1.00 96.44 85 ARG A CA 1
ATOM 689 C C . ARG A 1 85 ? -10.952 2.435 -13.189 1.00 96.44 85 ARG A C 1
ATOM 691 O O . ARG A 1 85 ? -10.070 3.065 -13.758 1.00 96.44 85 ARG A O 1
ATOM 698 N N . GLU A 1 86 ? -12.037 3.030 -12.710 1.00 97.12 86 GLU A N 1
ATOM 699 C CA . GLU A 1 86 ? -12.219 4.477 -12.769 1.00 97.12 86 GLU A CA 1
ATOM 700 C C . GLU A 1 86 ? -11.156 5.198 -11.925 1.00 97.12 86 GLU A C 1
ATOM 702 O O . GLU A 1 86 ? -10.954 4.880 -10.746 1.00 97.12 86 GLU A O 1
ATOM 707 N N . ARG A 1 87 ? -10.517 6.225 -12.502 1.00 96.50 87 ARG A N 1
ATOM 708 C CA . ARG A 1 87 ? -9.480 7.019 -11.827 1.00 96.50 87 ARG A CA 1
ATOM 709 C C . ARG A 1 87 ? -9.943 7.574 -10.481 1.00 96.50 87 ARG A C 1
ATOM 711 O O . ARG A 1 87 ? -9.176 7.531 -9.519 1.00 96.50 87 ARG A O 1
ATOM 718 N N . ALA A 1 88 ? -11.172 8.084 -10.397 1.00 96.75 88 ALA A N 1
ATOM 719 C CA . ALA A 1 88 ? -11.702 8.657 -9.162 1.00 96.75 88 ALA A CA 1
ATOM 720 C C . ALA A 1 88 ? -11.750 7.617 -8.029 1.00 96.75 88 ALA A C 1
ATOM 722 O O . ALA A 1 88 ? -11.356 7.915 -6.901 1.00 96.75 88 ALA A O 1
ATOM 723 N N . LYS A 1 89 ? -12.138 6.372 -8.338 1.00 96.62 89 LYS A N 1
ATOM 724 C CA . LYS A 1 89 ? -12.183 5.266 -7.368 1.00 96.62 89 LYS A CA 1
ATOM 725 C C . LYS A 1 89 ? -10.789 4.853 -6.902 1.00 96.62 89 LYS A C 1
ATOM 727 O O . LYS A 1 89 ? -10.583 4.697 -5.702 1.00 96.62 89 LYS A O 1
ATOM 732 N N . VAL A 1 90 ? -9.830 4.729 -7.822 1.00 97.44 90 VAL A N 1
ATOM 733 C CA . VAL A 1 90 ? -8.431 4.413 -7.475 1.00 97.44 90 VAL A CA 1
ATOM 734 C C . VAL A 1 90 ? -7.830 5.514 -6.606 1.00 97.44 90 VAL A C 1
ATOM 736 O O . VAL A 1 90 ? -7.289 5.232 -5.541 1.00 97.44 90 VAL A O 1
ATOM 739 N N . SER A 1 91 ? -7.995 6.778 -7.000 1.00 96.31 91 SER A N 1
ATOM 740 C CA . SER A 1 91 ? -7.499 7.914 -6.222 1.00 96.31 91 SER A CA 1
ATOM 741 C C . SER A 1 91 ? -8.133 7.981 -4.831 1.00 96.31 91 SER A C 1
ATOM 743 O O . SER A 1 91 ? -7.423 8.209 -3.850 1.00 96.31 91 SER A O 1
ATOM 745 N N . LYS A 1 92 ? -9.443 7.736 -4.715 1.00 97.25 92 LYS A N 1
ATOM 746 C CA . LYS A 1 92 ? -10.128 7.652 -3.420 1.00 97.25 92 LYS A CA 1
ATOM 747 C C . LYS A 1 92 ? -9.528 6.548 -2.545 1.00 97.25 92 LYS A C 1
ATOM 749 O O . LYS A 1 92 ? -9.155 6.827 -1.410 1.00 97.25 92 LYS A O 1
ATOM 754 N N . MET A 1 93 ? -9.357 5.342 -3.088 1.00 97.75 93 MET A N 1
ATOM 755 C CA . MET A 1 93 ? -8.802 4.197 -2.358 1.00 97.75 93 MET A CA 1
ATOM 756 C C . MET A 1 93 ? -7.365 4.449 -1.874 1.00 97.75 93 MET A C 1
ATOM 758 O O . MET A 1 93 ? -7.042 4.176 -0.720 1.00 97.75 93 MET A O 1
ATOM 762 N N . MET A 1 94 ? -6.506 5.028 -2.722 1.00 97.12 94 MET A N 1
ATOM 763 C CA . MET A 1 94 ? -5.134 5.385 -2.337 1.00 97.12 94 MET A CA 1
ATOM 764 C C . MET A 1 94 ? -5.110 6.404 -1.190 1.00 97.12 94 MET A C 1
ATOM 766 O O . MET A 1 94 ? -4.364 6.239 -0.228 1.00 97.12 94 MET A O 1
ATOM 770 N N . ASN A 1 95 ? -5.967 7.428 -1.248 1.00 96.62 95 ASN A N 1
ATOM 771 C CA . ASN A 1 95 ? -6.072 8.433 -0.188 1.00 96.62 95 ASN A CA 1
ATOM 772 C C . ASN A 1 95 ? -6.646 7.865 1.119 1.00 96.62 95 ASN A C 1
ATOM 774 O O . ASN A 1 95 ? -6.227 8.272 2.201 1.00 96.62 95 ASN A O 1
ATOM 778 N N . GLU A 1 96 ? -7.591 6.927 1.051 1.00 97.06 96 GLU A N 1
ATOM 779 C CA . GLU A 1 96 ? -8.092 6.217 2.233 1.00 97.06 96 GLU A CA 1
ATOM 780 C C . GLU A 1 96 ? -6.981 5.399 2.901 1.00 97.06 96 GLU A C 1
ATOM 782 O O . GLU A 1 96 ? -6.755 5.536 4.102 1.00 97.06 96 GLU A O 1
ATOM 787 N N . LEU A 1 97 ? -6.220 4.622 2.125 1.00 97.56 97 LEU A N 1
ATOM 788 C CA . LEU A 1 97 ? -5.072 3.870 2.637 1.00 97.56 97 LEU A CA 1
ATOM 789 C C . LEU A 1 97 ? -3.969 4.774 3.201 1.00 97.56 97 LEU A C 1
ATOM 791 O O . LEU A 1 97 ? -3.303 4.401 4.168 1.00 97.56 97 LEU A O 1
ATOM 795 N N . MET A 1 98 ? -3.790 5.967 2.631 1.00 96.56 98 MET A N 1
ATOM 796 C CA . MET A 1 98 ? -2.874 6.975 3.160 1.00 96.56 98 MET A CA 1
ATOM 797 C C . MET A 1 98 ? -3.305 7.476 4.537 1.00 96.56 98 MET A C 1
ATOM 799 O O . MET A 1 98 ? -2.496 7.523 5.459 1.00 96.56 98 MET A O 1
ATOM 803 N N . LYS A 1 99 ? -4.594 7.794 4.713 1.00 95.62 99 LYS A N 1
ATOM 804 C CA . LYS A 1 99 ? -5.148 8.200 6.018 1.00 95.62 99 LYS A CA 1
ATOM 805 C C . LYS A 1 99 ? -4.998 7.105 7.074 1.00 95.62 99 LYS A C 1
ATOM 807 O O . LYS A 1 99 ? -4.801 7.411 8.246 1.00 95.62 99 LYS A O 1
ATOM 812 N N . LEU A 1 100 ? -5.059 5.843 6.653 1.00 96.25 100 LEU A N 1
ATOM 813 C CA . LEU A 1 100 ? -4.833 4.671 7.501 1.00 96.25 100 LEU A CA 1
ATOM 814 C C . LEU A 1 100 ? -3.342 4.384 7.764 1.00 96.25 100 LEU A C 1
ATOM 816 O O . LEU A 1 100 ? -3.013 3.426 8.455 1.00 96.25 100 LEU A O 1
ATOM 820 N N . GLY A 1 101 ? -2.417 5.173 7.208 1.00 95.81 101 GLY A N 1
ATOM 821 C CA . GLY A 1 101 ? -0.977 4.975 7.387 1.00 95.81 101 GLY A CA 1
ATOM 822 C C . GLY A 1 101 ? -0.413 3.737 6.676 1.00 95.81 101 GLY A C 1
ATOM 823 O O . GLY A 1 101 ? 0.713 3.317 6.969 1.00 95.81 101 GLY A O 1
ATOM 824 N N . ILE A 1 102 ? -1.179 3.144 5.756 1.00 97.50 102 ILE A N 1
ATOM 825 C CA . ILE A 1 102 ? -0.747 2.016 4.921 1.00 97.50 102 ILE A CA 1
ATOM 826 C C . ILE A 1 102 ? 0.050 2.511 3.715 1.00 97.50 102 ILE A C 1
ATOM 828 O O . ILE A 1 102 ? 1.037 1.886 3.332 1.00 97.50 102 ILE A O 1
ATOM 832 N N . LEU A 1 103 ? -0.365 3.642 3.143 1.00 97.44 103 LEU A N 1
ATOM 833 C CA . LEU A 1 103 ? 0.384 4.359 2.118 1.00 97.44 103 LEU A CA 1
ATOM 834 C C . LEU A 1 103 ? 0.906 5.687 2.667 1.00 97.44 103 LEU A C 1
ATOM 836 O O . LEU A 1 103 ? 0.393 6.220 3.650 1.00 97.44 103 LEU A O 1
ATOM 840 N N . ALA A 1 104 ? 1.906 6.239 1.998 1.00 95.62 104 ALA A N 1
ATOM 841 C CA . ALA A 1 104 ? 2.344 7.614 2.178 1.00 95.62 104 ALA A CA 1
ATOM 842 C C . ALA A 1 104 ? 2.640 8.232 0.812 1.00 95.62 104 ALA A C 1
ATOM 844 O O . ALA A 1 104 ? 2.907 7.509 -0.148 1.00 95.62 104 ALA A O 1
ATOM 845 N N . VAL A 1 105 ? 2.597 9.558 0.727 1.00 92.75 105 VAL A N 1
ATOM 846 C CA . VAL A 1 105 ? 2.938 10.294 -0.490 1.00 92.75 105 VAL A CA 1
ATOM 847 C C . VAL A 1 105 ? 4.050 11.289 -0.185 1.00 92.75 105 VAL A C 1
ATOM 849 O O . VAL A 1 105 ? 3.979 12.016 0.805 1.00 92.75 105 VAL A O 1
ATOM 852 N N . ALA A 1 106 ? 5.078 11.312 -1.027 1.00 86.75 106 ALA A N 1
ATOM 853 C CA . ALA A 1 106 ? 5.991 12.441 -1.123 1.00 86.75 106 ALA A CA 1
ATOM 854 C C . ALA A 1 106 ? 5.564 13.275 -2.330 1.00 86.75 106 ALA A C 1
ATOM 856 O O . ALA A 1 106 ? 5.454 12.748 -3.438 1.00 86.75 106 ALA A O 1
ATOM 857 N N . GLU A 1 107 ? 5.282 14.556 -2.108 1.00 80.50 107 GLU A N 1
ATOM 858 C CA . GLU A 1 107 ? 4.956 15.492 -3.179 1.00 80.50 107 GLU A CA 1
ATOM 859 C C . GLU A 1 107 ? 6.182 16.356 -3.469 1.00 80.50 107 GLU A C 1
ATOM 861 O O . GLU A 1 107 ? 6.752 16.957 -2.558 1.00 80.50 107 GLU A O 1
ATOM 866 N N . THR A 1 108 ? 6.574 16.439 -4.735 1.00 69.12 108 THR A N 1
ATOM 867 C CA . THR A 1 108 ? 7.556 17.418 -5.202 1.00 69.12 108 THR A CA 1
ATOM 868 C C . THR A 1 108 ? 6.873 18.366 -6.174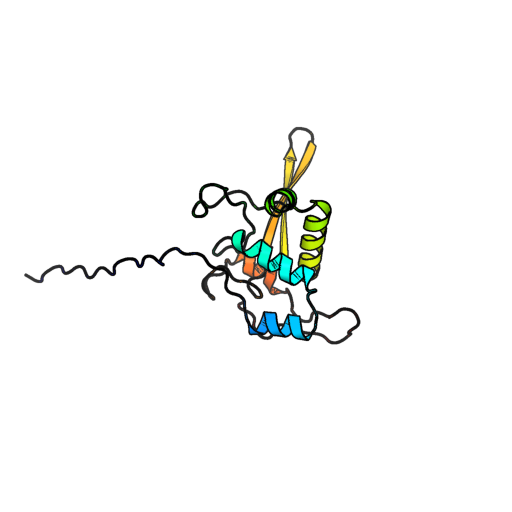 1.00 69.12 108 THR A C 1
ATOM 870 O O . THR A 1 108 ? 6.250 17.930 -7.141 1.00 69.12 108 THR A O 1
ATOM 873 N N . GLY A 1 109 ? 6.938 19.664 -5.882 1.00 59.59 109 GLY A N 1
ATOM 874 C CA . GLY A 1 109 ? 6.399 20.713 -6.743 1.00 59.59 109 GLY A CA 1
ATOM 875 C C . GLY A 1 109 ? 7.459 21.210 -7.718 1.00 59.59 109 GLY A C 1
ATOM 876 O O . GLY A 1 109 ? 8.589 21.466 -7.316 1.00 59.59 109 GLY A O 1
ATOM 877 N N . MET A 1 110 ? 7.075 21.373 -8.978 1.00 57.53 110 MET A N 1
ATOM 878 C CA . MET A 1 110 ? 7.821 22.099 -10.000 1.00 57.53 110 MET A CA 1
ATOM 879 C C . MET A 1 110 ? 6.887 23.150 -10.592 1.00 57.53 110 MET A C 1
ATOM 881 O O . MET A 1 110 ? 5.762 22.831 -10.970 1.00 57.53 110 MET A O 1
ATOM 885 N N . THR A 1 111 ? 7.324 24.402 -10.665 1.00 56.22 111 THR A N 1
ATOM 886 C CA . THR A 1 111 ? 6.590 25.441 -11.397 1.00 56.22 111 THR A CA 1
ATOM 887 C C . THR A 1 111 ? 7.124 25.448 -12.822 1.00 56.22 111 THR A C 1
ATOM 889 O O . THR A 1 111 ? 8.320 25.652 -13.019 1.00 56.22 111 THR A O 1
ATOM 892 N N . THR A 1 112 ? 6.271 25.191 -13.813 1.00 61.28 112 THR A N 1
ATOM 893 C CA . THR A 1 112 ? 6.652 25.342 -15.224 1.00 61.28 112 THR A CA 1
ATOM 894 C C . THR A 1 112 ? 6.930 26.812 -15.535 1.00 61.28 112 THR A C 1
ATOM 896 O O . THR A 1 112 ? 6.445 27.692 -14.825 1.00 61.28 112 THR A O 1
ATOM 899 N N . GLU A 1 113 ? 7.639 27.099 -16.626 1.00 62.56 113 GLU A N 1
ATOM 900 C CA . GLU A 1 113 ? 7.918 28.478 -17.068 1.00 62.56 113 GLU A CA 1
ATOM 901 C C . GLU A 1 113 ? 6.629 29.315 -17.232 1.00 62.56 113 GLU A C 1
ATOM 903 O O . GLU A 1 113 ? 6.608 30.494 -16.893 1.00 62.56 113 GLU A O 1
ATOM 908 N N . ASP A 1 114 ? 5.512 28.667 -17.589 1.00 71.62 114 ASP A N 1
ATOM 909 C CA . ASP A 1 114 ? 4.168 29.266 -17.674 1.00 71.62 114 ASP A CA 1
ATOM 910 C C . ASP A 1 114 ? 3.469 29.519 -16.315 1.00 71.62 114 ASP A C 1
ATOM 912 O O . ASP A 1 114 ? 2.273 29.816 -16.265 1.00 71.62 114 ASP A O 1
ATOM 916 N N . GLY A 1 115 ? 4.154 29.321 -15.186 1.00 61.56 115 GLY A N 1
ATOM 917 C CA . GLY A 1 115 ? 3.602 29.530 -13.842 1.00 61.56 115 GLY A CA 1
ATOM 918 C C . GLY A 1 115 ? 2.662 28.426 -13.334 1.00 61.56 115 GLY A C 1
ATOM 919 O O . GLY A 1 115 ? 2.073 28.571 -12.261 1.00 61.56 115 GLY A O 1
ATOM 920 N N . ARG A 1 116 ? 2.503 27.305 -14.057 1.00 57.66 116 ARG A N 1
ATOM 921 C CA . ARG A 1 116 ? 1.704 26.161 -13.583 1.00 57.66 116 ARG A CA 1
ATOM 922 C C . ARG A 1 116 ? 2.493 25.357 -12.558 1.00 57.66 116 ARG A C 1
ATOM 924 O O . ARG A 1 116 ? 3.598 24.903 -12.831 1.00 57.66 116 ARG A O 1
ATOM 931 N N . VAL A 1 117 ? 1.891 25.120 -11.396 1.00 59.91 117 VAL A N 1
ATOM 932 C CA . VAL A 1 117 ? 2.448 24.217 -10.384 1.00 59.91 117 VAL A CA 1
ATOM 933 C C . VAL A 1 117 ? 2.123 22.774 -10.775 1.00 59.91 117 VAL A C 1
ATOM 935 O O . VAL A 1 117 ? 0.982 22.325 -10.669 1.00 59.91 117 VAL A O 1
ATOM 938 N N . CYS A 1 118 ? 3.131 22.038 -11.224 1.00 51.38 118 CYS A N 1
ATOM 939 C CA . CYS A 1 118 ? 3.083 20.599 -11.437 1.00 51.38 118 CYS A CA 1
ATOM 940 C C . CYS A 1 118 ? 3.581 19.890 -10.175 1.00 51.38 118 CYS A C 1
ATOM 942 O O . CYS A 1 118 ? 4.725 20.067 -9.769 1.00 51.38 118 CYS A O 1
ATOM 944 N N . THR A 1 119 ? 2.737 19.073 -9.546 1.00 60.59 119 THR A N 1
ATOM 945 C CA . THR A 1 119 ? 3.158 18.211 -8.435 1.00 60.59 119 THR A CA 1
ATOM 946 C C . THR A 1 119 ? 3.347 16.784 -8.932 1.00 60.59 119 THR A C 1
ATOM 948 O O . THR A 1 119 ? 2.401 16.147 -9.400 1.00 60.59 119 THR A O 1
ATOM 951 N N . SER A 1 120 ? 4.569 16.260 -8.838 1.00 72.06 120 SER A N 1
ATOM 952 C CA . SER A 1 120 ? 4.796 14.818 -8.942 1.00 72.06 120 SER A CA 1
ATOM 953 C C . SER A 1 120 ? 4.615 14.187 -7.563 1.00 72.06 120 SER A C 1
ATOM 955 O O . SER A 1 120 ? 4.977 14.759 -6.532 1.00 72.06 120 SER A O 1
ATOM 957 N N . ARG A 1 121 ? 3.964 13.023 -7.543 1.00 83.12 121 ARG A N 1
ATOM 958 C CA . ARG A 1 121 ? 3.619 12.293 -6.323 1.00 83.12 121 ARG A CA 1
ATOM 959 C C . ARG A 1 121 ? 4.244 10.917 -6.365 1.00 83.12 121 ARG A C 1
ATOM 961 O O . ARG A 1 121 ? 3.870 10.109 -7.212 1.00 83.12 121 ARG A O 1
ATOM 968 N N . THR A 1 122 ? 5.108 10.642 -5.403 1.00 91.69 122 THR A N 1
ATOM 969 C CA . THR A 1 122 ? 5.690 9.318 -5.206 1.00 91.69 122 THR A CA 1
ATOM 970 C C . THR A 1 122 ? 4.962 8.634 -4.065 1.00 91.69 122 THR A C 1
ATOM 972 O O . THR A 1 122 ? 4.947 9.136 -2.940 1.00 91.69 122 THR A O 1
ATOM 975 N N . TRP A 1 123 ? 4.324 7.503 -4.359 1.00 95.56 123 TRP A N 1
ATOM 976 C CA . TRP A 1 123 ? 3.567 6.733 -3.379 1.00 95.56 123 TRP A CA 1
ATOM 977 C C . TRP A 1 123 ? 4.430 5.631 -2.781 1.00 95.56 123 TRP A C 1
ATOM 979 O O . TRP A 1 123 ? 5.037 4.857 -3.512 1.00 95.56 123 TRP A O 1
ATOM 989 N N . PHE A 1 124 ? 4.438 5.533 -1.457 1.00 96.19 124 PHE A N 1
ATOM 990 C CA . PHE A 1 124 ? 5.172 4.522 -0.704 1.00 96.19 124 PHE A CA 1
ATOM 991 C C . PHE A 1 124 ? 4.202 3.556 -0.036 1.00 96.19 124 PHE A C 1
ATOM 993 O O . PHE A 1 124 ? 3.152 3.972 0.461 1.00 96.19 124 PHE A O 1
ATOM 1000 N N . VAL A 1 125 ? 4.587 2.286 0.043 1.00 96.94 125 VAL A N 1
ATOM 1001 C CA . VAL A 1 125 ? 3.867 1.242 0.780 1.00 96.94 125 VAL A CA 1
ATOM 1002 C C . VAL A 1 125 ? 4.550 0.993 2.119 1.00 96.94 125 VAL A C 1
ATOM 1004 O O . VAL A 1 125 ? 5.758 0.766 2.163 1.00 96.94 125 VAL A O 1
ATOM 1007 N N . ASN A 1 126 ? 3.782 0.996 3.212 1.00 96.44 126 ASN A N 1
ATOM 1008 C CA . ASN A 1 126 ? 4.306 0.778 4.559 1.00 96.44 126 ASN A CA 1
ATOM 1009 C C . ASN A 1 126 ? 4.952 -0.620 4.691 1.00 96.44 126 ASN A C 1
ATOM 1011 O O . ASN A 1 126 ? 4.226 -1.623 4.659 1.00 96.44 126 ASN A O 1
ATOM 1015 N N . PRO A 1 127 ? 6.278 -0.712 4.922 1.00 95.44 127 PRO A N 1
ATOM 1016 C CA . PRO A 1 127 ? 6.976 -1.995 5.011 1.00 95.44 127 PRO A CA 1
ATOM 1017 C C . PRO A 1 127 ? 6.561 -2.837 6.218 1.00 95.44 127 PRO A C 1
ATOM 1019 O O . PRO A 1 127 ? 6.731 -4.050 6.203 1.00 95.44 127 PRO A O 1
ATOM 1022 N N . ASN A 1 128 ? 5.948 -2.229 7.243 1.00 95.38 128 ASN A N 1
ATOM 1023 C CA . ASN A 1 128 ? 5.370 -2.977 8.361 1.00 95.38 128 ASN A CA 1
ATOM 1024 C C . ASN A 1 128 ? 4.116 -3.777 7.958 1.00 95.38 128 ASN A C 1
ATOM 1026 O O . ASN A 1 128 ? 3.630 -4.577 8.752 1.00 95.38 128 ASN A O 1
ATOM 1030 N N . ILE A 1 129 ? 3.578 -3.570 6.750 1.00 95.12 129 ILE A N 1
ATOM 1031 C CA . ILE A 1 129 ? 2.458 -4.340 6.193 1.00 95.12 129 ILE A CA 1
ATOM 1032 C C . ILE A 1 129 ? 2.957 -5.250 5.073 1.00 95.12 129 ILE A C 1
ATOM 1034 O O . ILE A 1 129 ? 2.760 -6.463 5.132 1.00 95.12 129 ILE A O 1
ATOM 1038 N N . MET A 1 130 ? 3.618 -4.660 4.074 1.00 93.88 130 MET A N 1
ATOM 1039 C CA . MET A 1 130 ? 4.143 -5.351 2.900 1.00 93.88 130 MET A CA 1
ATOM 1040 C C . MET A 1 130 ? 5.542 -4.837 2.585 1.00 93.88 130 MET A C 1
ATOM 1042 O O . MET A 1 130 ? 5.71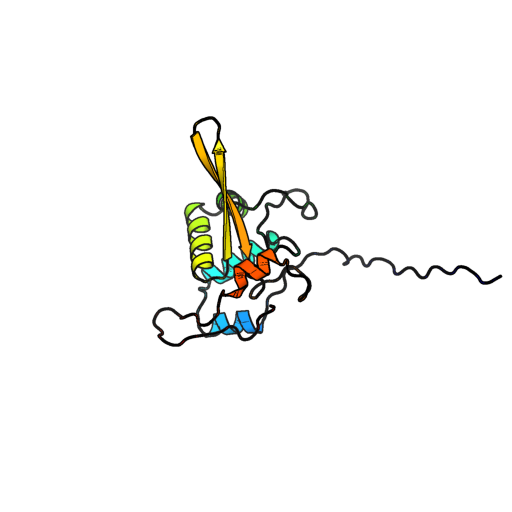4 -3.650 2.331 1.00 93.88 130 MET A O 1
ATOM 1046 N N . CYS A 1 131 ? 6.532 -5.719 2.583 1.00 91.44 131 CYS A N 1
ATOM 1047 C CA . CYS A 1 131 ? 7.939 -5.391 2.409 1.00 91.44 131 CYS A CA 1
ATOM 1048 C C . CYS A 1 131 ? 8.478 -6.024 1.124 1.00 91.44 131 CYS A C 1
ATOM 1050 O O . CYS A 1 131 ? 8.386 -7.237 0.947 1.00 91.44 131 CYS A O 1
ATOM 1052 N N . CYS A 1 132 ? 9.050 -5.218 0.234 1.00 86.56 132 CYS A N 1
ATOM 1053 C CA . CYS A 1 132 ? 9.748 -5.681 -0.963 1.00 86.56 132 CYS A CA 1
ATOM 1054 C C . CYS A 1 132 ? 11.264 -5.550 -0.754 1.00 86.56 132 CYS A C 1
ATOM 1056 O O . CYS A 1 132 ? 11.967 -4.918 -1.532 1.00 86.56 132 CYS A O 1
ATOM 1058 N N . SER A 1 133 ? 11.789 -6.083 0.345 1.00 82.38 133 SER A N 1
ATOM 1059 C CA . SER A 1 133 ? 13.225 -6.100 0.636 1.00 82.38 133 SER A CA 1
ATOM 1060 C C . SER A 1 133 ? 13.543 -7.193 1.646 1.00 82.38 133 SER A C 1
ATOM 1062 O O . SER A 1 133 ? 12.643 -7.759 2.268 1.00 82.38 133 SER A O 1
ATOM 1064 N N . ALA A 1 134 ? 14.832 -7.461 1.866 1.00 77.69 134 ALA A N 1
ATOM 1065 C CA . ALA A 1 134 ? 15.220 -8.147 3.091 1.00 77.69 134 ALA A CA 1
ATOM 1066 C C . ALA A 1 134 ? 14.801 -7.298 4.306 1.00 77.69 134 ALA A C 1
ATOM 1068 O O . ALA A 1 134 ? 14.754 -6.066 4.225 1.00 77.69 134 ALA A O 1
ATOM 1069 N N . ARG A 1 135 ? 14.492 -7.962 5.427 1.00 64.00 135 ARG A N 1
ATOM 1070 C CA . ARG A 1 135 ? 13.958 -7.335 6.648 1.00 64.00 135 ARG A CA 1
ATOM 1071 C C . ARG A 1 135 ? 14.778 -6.124 7.115 1.00 64.00 135 ARG A C 1
ATOM 1073 O O . ARG A 1 135 ? 14.196 -5.118 7.503 1.00 64.00 135 ARG A O 1
ATOM 1080 N N . ASP A 1 136 ? 16.099 -6.221 7.009 1.00 70.88 136 ASP A N 1
ATOM 1081 C CA . ASP A 1 136 ? 17.047 -5.217 7.506 1.00 70.88 136 ASP A CA 1
ATOM 1082 C C . ASP A 1 136 ? 17.522 -4.234 6.415 1.00 70.88 136 ASP A C 1
ATOM 1084 O O . ASP A 1 136 ? 18.412 -3.420 6.648 1.00 70.88 136 ASP A O 1
ATOM 1088 N N . ASP A 1 137 ? 16.936 -4.303 5.215 1.00 83.12 137 ASP A N 1
ATOM 1089 C CA . ASP A 1 137 ? 17.389 -3.600 4.001 1.00 83.12 137 ASP A CA 1
ATOM 1090 C C . ASP A 1 137 ? 16.308 -2.666 3.421 1.00 83.12 137 ASP A C 1
ATOM 1092 O O . ASP A 1 137 ? 16.339 -2.302 2.246 1.00 83.12 137 ASP A O 1
ATOM 1096 N N . VAL A 1 138 ? 15.320 -2.286 4.238 1.00 86.38 138 VAL A N 1
ATOM 1097 C CA . VAL A 1 138 ? 14.342 -1.247 3.879 1.00 86.38 138 VAL A CA 1
ATOM 1098 C C . VAL A 1 138 ? 15.056 0.102 3.798 1.00 86.38 138 VAL A C 1
ATOM 1100 O O . VAL A 1 138 ? 15.778 0.468 4.727 1.00 86.38 138 VAL A O 1
ATOM 1103 N N . ASP A 1 139 ? 14.807 0.882 2.745 1.00 91.38 139 ASP A N 1
ATOM 1104 C CA . ASP A 1 139 ? 15.434 2.197 2.582 1.00 91.38 139 ASP A CA 1
ATOM 1105 C C . ASP A 1 139 ? 15.151 3.166 3.755 1.00 91.38 139 ASP A C 1
ATOM 1107 O O . ASP A 1 139 ? 14.041 3.248 4.291 1.00 91.38 139 ASP A O 1
ATOM 1111 N N . LYS A 1 140 ? 16.162 3.958 4.144 1.00 91.44 140 LYS A N 1
ATOM 1112 C CA . LYS A 1 140 ? 16.094 4.873 5.298 1.00 91.44 140 LYS A CA 1
ATOM 1113 C C . LYS A 1 140 ? 15.057 5.982 5.124 1.00 91.44 140 LYS A C 1
ATOM 1115 O O . LYS A 1 140 ? 14.505 6.436 6.131 1.00 91.44 140 LYS A O 1
ATOM 1120 N N . ALA A 1 141 ? 14.799 6.456 3.904 1.00 91.00 141 ALA A N 1
ATOM 1121 C CA . ALA A 1 141 ? 13.756 7.449 3.670 1.00 91.00 141 ALA A CA 1
ATOM 1122 C C . ALA A 1 141 ? 12.378 6.828 3.922 1.00 91.00 141 ALA A C 1
ATOM 1124 O O . ALA A 1 141 ? 11.589 7.394 4.682 1.00 91.00 141 ALA A O 1
ATOM 1125 N N . THR A 1 142 ? 12.137 5.618 3.416 1.00 92.88 142 THR A N 1
ATOM 1126 C CA . THR A 1 142 ? 10.902 4.862 3.672 1.00 92.88 142 THR A CA 1
ATOM 1127 C C . THR A 1 142 ? 10.713 4.575 5.162 1.00 92.88 142 THR A C 1
ATOM 1129 O O . THR A 1 142 ? 9.627 4.802 5.704 1.00 92.88 142 THR A O 1
ATOM 1132 N N . GLN A 1 143 ? 11.777 4.184 5.874 1.00 93.75 143 GLN A N 1
ATOM 1133 C CA . GLN A 1 143 ? 11.727 4.028 7.333 1.00 93.75 143 GLN A CA 1
ATOM 1134 C C . GLN A 1 143 ? 11.321 5.333 8.035 1.00 93.75 143 GLN A C 1
ATOM 1136 O O . GLN A 1 143 ? 10.472 5.328 8.926 1.00 93.75 143 GLN A O 1
ATOM 1141 N N . ARG A 1 144 ? 11.890 6.478 7.630 1.00 93.31 144 ARG A N 1
ATOM 1142 C CA . ARG A 1 144 ? 11.559 7.793 8.209 1.00 93.31 144 ARG A CA 1
ATOM 1143 C C . ARG A 1 144 ? 10.105 8.180 7.962 1.00 93.31 144 ARG A C 1
ATOM 1145 O O . ARG A 1 144 ? 9.458 8.639 8.903 1.00 93.31 144 ARG A O 1
ATOM 1152 N N . ILE A 1 145 ? 9.598 7.954 6.748 1.00 94.56 145 ILE A N 1
ATOM 1153 C CA . ILE A 1 145 ? 8.203 8.219 6.368 1.00 94.56 145 ILE A CA 1
ATOM 1154 C C . ILE A 1 145 ? 7.244 7.450 7.289 1.00 94.56 145 ILE A C 1
ATOM 1156 O O . ILE A 1 145 ? 6.298 8.027 7.824 1.00 94.56 145 ILE A O 1
ATOM 1160 N N . PHE A 1 146 ? 7.520 6.169 7.552 1.00 95.75 146 PHE A N 1
ATOM 1161 C CA . PHE A 1 146 ? 6.620 5.306 8.326 1.00 95.75 146 PHE A CA 1
ATOM 1162 C C . PHE A 1 146 ? 6.975 5.152 9.811 1.00 95.75 146 PHE A C 1
ATOM 1164 O O . PHE A 1 146 ? 6.236 4.487 10.534 1.00 95.75 146 PHE A O 1
ATOM 1171 N N . ARG A 1 147 ? 8.030 5.803 10.322 1.00 93.25 147 ARG A N 1
ATOM 1172 C CA . ARG A 1 147 ? 8.523 5.652 11.712 1.00 93.25 147 ARG A CA 1
ATOM 1173 C C . ARG A 1 147 ? 7.443 5.824 12.786 1.00 93.25 147 ARG A C 1
ATOM 1175 O O . ARG A 1 147 ? 7.542 5.246 13.874 1.00 93.25 147 ARG A O 1
ATOM 1182 N N . ARG A 1 148 ? 6.450 6.678 12.525 1.00 92.50 148 ARG A N 1
ATOM 1183 C CA . ARG A 1 148 ? 5.326 6.963 13.436 1.00 92.50 148 ARG A CA 1
ATOM 1184 C C . ARG A 1 148 ? 3.997 6.372 12.966 1.00 92.50 148 ARG A C 1
ATOM 1186 O O . ARG A 1 148 ? 3.013 6.483 13.691 1.00 92.50 148 ARG A O 1
ATOM 1193 N N . SER A 1 149 ? 3.966 5.761 11.784 1.00 93.88 149 SER A N 1
ATOM 1194 C CA . SER A 1 149 ? 2.751 5.164 11.245 1.00 93.88 149 SER A CA 1
ATOM 1195 C C . SER A 1 149 ? 2.316 3.974 12.097 1.00 93.88 149 SER A C 1
ATOM 1197 O O . SER A 1 149 ? 3.151 3.229 12.610 1.00 93.88 149 SER A O 1
ATOM 1199 N N . LEU A 1 150 ? 1.000 3.821 12.260 1.00 95.19 150 LEU A N 1
ATOM 1200 C CA . LEU A 1 150 ? 0.362 2.725 12.997 1.00 95.19 150 LEU A CA 1
ATOM 1201 C C . LEU A 1 150 ? 0.861 2.542 14.443 1.00 95.19 150 LEU A C 1
ATOM 1203 O O . LEU A 1 150 ? 0.742 1.457 15.011 1.00 95.19 150 LEU A O 1
ATOM 1207 N N . LYS A 1 151 ? 1.339 3.626 15.070 1.00 94.75 151 LYS A N 1
ATOM 1208 C CA . LYS A 1 151 ? 1.602 3.715 16.512 1.00 94.75 151 LYS A CA 1
ATOM 1209 C C . LYS A 1 151 ? 0.456 4.444 17.202 1.00 94.75 151 LYS A C 1
ATOM 1211 O O . LYS A 1 151 ? 0.087 5.544 16.801 1.00 94.75 151 LYS A O 1
ATOM 1216 N N . ASN A 1 152 ? -0.080 3.853 18.267 1.00 94.38 152 ASN A N 1
ATOM 1217 C CA . ASN A 1 152 ? -1.183 4.393 19.068 1.00 94.38 152 ASN A CA 1
ATOM 1218 C C . ASN A 1 152 ? -2.408 4.823 18.239 1.00 94.38 152 ASN A C 1
ATOM 1220 O O . ASN A 1 152 ? -3.088 5.795 18.584 1.00 94.38 152 ASN A O 1
ATOM 1224 N N . PHE A 1 153 ? -2.685 4.113 17.146 1.00 94.88 153 PHE A N 1
ATOM 1225 C CA . PHE A 1 153 ? -3.792 4.424 16.247 1.00 94.88 153 PHE A CA 1
ATOM 1226 C C . PHE A 1 153 ? -5.131 3.983 16.846 1.00 94.88 153 PHE A C 1
ATOM 1228 O O . PHE A 1 153 ? -5.183 3.171 17.771 1.00 94.88 153 PHE A O 1
ATOM 1235 N N . LYS A 1 154 ? -6.226 4.537 16.328 1.00 93.62 154 LYS A N 1
ATOM 1236 C CA . LYS A 1 154 ? -7.589 4.191 16.742 1.00 93.62 154 LYS A CA 1
ATOM 1237 C C . LYS A 1 154 ? -8.334 3.551 15.582 1.00 93.62 154 LYS A C 1
ATOM 1239 O O . LYS A 1 154 ? -8.098 3.902 14.427 1.00 93.62 154 LYS A O 1
ATOM 1244 N N . VAL A 1 155 ? -9.231 2.633 15.912 1.00 92.75 155 VAL A N 1
ATOM 1245 C CA . VAL A 1 155 ? -10.223 2.098 14.975 1.00 92.75 155 VAL A CA 1
ATOM 1246 C C . VAL A 1 155 ? -11.470 2.975 15.063 1.00 92.75 155 VAL A C 1
ATOM 1248 O O . VAL A 1 155 ? -11.802 3.471 16.142 1.00 92.75 155 VAL A O 1
ATOM 1251 N N . GLU A 1 156 ? -12.147 3.190 13.939 1.00 87.00 156 GLU A N 1
ATOM 1252 C CA . GLU A 1 156 ? -13.397 3.949 13.900 1.00 87.00 156 GLU A CA 1
ATOM 1253 C C . GLU A 1 156 ? -14.418 3.383 14.904 1.00 87.00 156 GLU A C 1
ATOM 1255 O O . GLU A 1 156 ? -14.572 2.169 15.041 1.00 87.00 156 GLU A O 1
ATOM 1260 N N . GLY A 1 157 ? -15.060 4.266 15.673 1.00 87.75 157 GLY A N 1
ATOM 1261 C CA . GLY A 1 157 ? -15.996 3.875 16.733 1.00 87.75 157 GLY A CA 1
ATOM 1262 C C . GLY A 1 157 ? -15.355 3.363 18.034 1.00 87.75 157 GLY A C 1
ATOM 1263 O O . GLY A 1 157 ? -16.085 3.004 18.954 1.00 87.75 157 GLY A O 1
ATOM 1264 N N . SER A 1 158 ? -14.021 3.352 18.160 1.00 91.50 158 SER A N 1
ATOM 1265 C CA . SER A 1 158 ? -13.312 2.909 19.370 1.00 91.50 158 SER A CA 1
ATOM 1266 C C . SER A 1 158 ? -12.366 3.978 19.928 1.00 91.50 158 SER A C 1
ATOM 1268 O O . SER A 1 158 ? -11.600 4.619 19.207 1.00 91.50 158 SER A O 1
ATOM 1270 N N . SER A 1 159 ? -12.368 4.149 21.253 1.00 90.81 159 SER A N 1
ATOM 1271 C CA . SER A 1 159 ? -11.412 5.011 21.965 1.00 90.81 159 SER A CA 1
ATOM 1272 C C . SER A 1 159 ? -10.092 4.303 22.297 1.00 90.81 159 SER A C 1
ATOM 1274 O O . SER A 1 159 ? -9.112 4.972 22.649 1.00 90.81 159 SER A O 1
ATOM 1276 N N . LYS A 1 160 ? -10.047 2.968 22.158 1.00 94.94 160 LYS A N 1
ATOM 1277 C CA . LYS A 1 160 ? -8.872 2.138 22.438 1.00 94.94 160 LYS A CA 1
ATOM 1278 C C . LYS A 1 160 ? -7.743 2.481 21.469 1.00 94.94 160 LYS A C 1
ATOM 1280 O O . LYS A 1 160 ? -7.947 2.581 20.262 1.00 94.94 160 LYS A O 1
ATOM 1285 N N . LYS A 1 161 ? -6.538 2.646 22.014 1.00 95.56 161 LYS A N 1
ATOM 1286 C CA . LYS A 1 161 ? -5.313 2.813 21.229 1.00 95.56 161 LYS A CA 1
ATOM 1287 C C . LYS A 1 161 ? -4.734 1.444 20.884 1.00 95.56 161 LYS A C 1
ATOM 1289 O O . LYS A 1 161 ? -4.675 0.560 21.737 1.00 95.56 161 LYS A O 1
ATOM 1294 N N . HIS A 1 162 ? -4.295 1.301 19.644 1.00 96.25 162 HIS A N 1
ATOM 1295 C CA . HIS A 1 162 ? -3.722 0.089 19.078 1.00 96.25 162 HIS A CA 1
ATOM 1296 C C . HIS A 1 162 ? -2.285 0.344 18.616 1.00 96.25 162 HIS A C 1
ATOM 1298 O O . HIS A 1 162 ? -1.906 1.470 18.296 1.00 96.25 162 HIS A O 1
ATOM 1304 N N . ASN A 1 163 ? -1.490 -0.719 18.582 1.00 96.94 163 ASN A N 1
ATOM 1305 C CA . ASN A 1 163 ? -0.144 -0.748 18.021 1.00 96.94 163 ASN A CA 1
ATOM 1306 C C . ASN A 1 163 ? -0.023 -2.008 17.165 1.00 96.94 163 ASN A C 1
ATOM 1308 O O . ASN A 1 163 ? -0.678 -3.007 17.467 1.00 96.94 163 ASN A O 1
ATOM 1312 N N . LEU A 1 164 ? 0.802 -1.969 16.119 1.00 97.00 164 LEU A N 1
ATOM 1313 C CA . LEU A 1 164 ? 1.161 -3.197 15.417 1.00 97.00 164 LEU A CA 1
ATOM 1314 C C . LEU A 1 164 ? 1.905 -4.161 16.359 1.00 97.00 164 LEU A C 1
ATOM 1316 O O . LEU A 1 164 ? 2.695 -3.690 17.183 1.00 97.00 164 LEU A O 1
ATOM 1320 N N . PRO A 1 165 ? 1.682 -5.483 16.233 1.00 96.75 165 PRO A N 1
ATOM 1321 C CA . PRO A 1 165 ? 2.467 -6.499 16.935 1.00 96.75 165 PRO A CA 1
ATOM 1322 C C . PRO A 1 165 ? 3.972 -6.403 16.659 1.00 96.75 165 PRO A C 1
ATOM 1324 O O . PRO A 1 165 ? 4.777 -6.510 17.579 1.00 96.75 165 PRO A O 1
ATOM 1327 N N . ILE A 1 166 ? 4.348 -6.158 15.400 1.00 94.56 166 ILE A N 1
ATOM 1328 C CA . ILE A 1 166 ? 5.739 -6.094 14.947 1.00 94.56 166 ILE A CA 1
ATOM 1329 C C . ILE A 1 166 ? 6.001 -4.755 14.256 1.00 94.56 166 ILE A C 1
ATOM 1331 O O . ILE A 1 166 ? 5.215 -4.305 13.423 1.00 94.56 166 ILE A O 1
ATOM 1335 N N . TYR A 1 167 ? 7.161 -4.164 14.533 1.00 93.19 167 TYR A N 1
ATOM 1336 C CA . TYR A 1 167 ? 7.742 -3.100 13.717 1.00 93.19 167 TYR A CA 1
ATOM 1337 C C . TYR A 1 167 ? 9.083 -3.582 13.164 1.00 93.19 167 TYR A C 1
ATOM 1339 O O . TYR A 1 167 ? 9.881 -4.169 13.895 1.00 93.19 167 TYR A O 1
ATOM 1347 N N . LEU A 1 168 ? 9.319 -3.369 11.872 1.00 89.00 168 LEU A N 1
ATOM 1348 C CA . LEU A 1 168 ? 10.590 -3.696 11.227 1.00 89.00 168 LEU A CA 1
ATOM 1349 C C . LEU A 1 168 ? 11.713 -2.720 11.606 1.00 89.00 168 LEU A C 1
ATOM 1351 O O . LEU A 1 168 ? 12.878 -3.081 11.482 1.00 89.00 168 LEU A O 1
ATOM 1355 N N . PHE A 1 169 ? 11.357 -1.509 12.046 1.00 88.56 169 PHE A N 1
ATOM 1356 C CA . PHE A 1 169 ? 12.255 -0.393 12.358 1.00 88.56 169 PHE A CA 1
ATOM 1357 C C . PHE A 1 169 ? 11.625 0.603 13.349 1.00 88.56 169 PHE A C 1
ATOM 1359 O O . PHE A 1 169 ? 10.376 0.631 13.493 1.00 88.56 169 PHE A O 1
#

Organism: NCBI:txid1293891

Sequence (169 aa):
TGDNYFIGKRKKKTDGVRFVQILMENYNYLSQIKYLSNAQKAFLLDLVPYVEFKTNILIERPEEDLEEISENAASPSYLAKKLGRERAKVSKMMNELMKLGILAVAETGMTTEDGRVCTSRTWFVNPNIMCCSARDDVDKATQRIFRRSLKNFKVEGSSKKHNLPIYLF

Secondary structure (DSSP, 8-state):
-------PPPPPTTTT---PEE-HHHHHHHHHTT-S-HHHHHHHHHHGGGB-TTT-BBB---SS-SSSPPSSB--HHHHHHHHT--HHHHHHHHHHHHHTTSEEEEEEEEE-TTS-EEEEEEEEE-TTTEESS-TT---HHHHHHHTTTTSSEE-TT---EE--S----

Foldseek 3Di:
DDDDDDDDDDDDPCNLDWFKDFPVQQQVVCVVLVVDDPVLVVVVVLQGLQQDAQAQWRFDADPPDSSDGHPHGDDLVNSCVVVVHDSVVSVVSLVVCCVLLQKDWDWDWDQDPVRDTDIRIIMHGQVNGIHRYPLQRRDPVSCVSSVCHQFQDDGPPDPGGGHGPDDSD